Protein AF-A0A8T4NL97-F1 (afdb_monomer_lite)

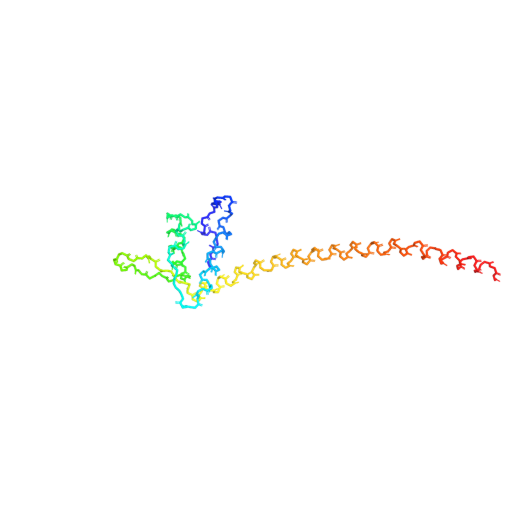Radius of gyration: 28.65 Å; chains: 1; bounding box: 59×30×92 Å

Sequence (137 aa):
MDLKKIPRGEINGVPMITKFKGVMIELFKGYPGFQYFGIFESYFGKELGEEIVRILHQDKLLDIFPKKENEPTRYRLTGEGVNMAISMINLDYSEKMHKFTIWIIMLTIITAIVGIIQIYPFLLKCLEWLMSYGIRT

Structure (mmCIF, N/CA/C/O backbone):
data_AF-A0A8T4NL97-F1
#
_entry.id   AF-A0A8T4NL97-F1
#
loop_
_atom_site.group_PDB
_atom_site.id
_atom_site.type_symbol
_atom_site.label_atom_id
_atom_site.label_alt_id
_atom_site.label_comp_id
_atom_site.label_asym_id
_atom_site.label_entity_id
_atom_site.label_seq_id
_atom_site.pdbx_PDB_ins_code
_atom_site.Cartn_x
_atom_site.Cartn_y
_atom_site.Cartn_z
_atom_site.occupancy
_atom_site.B_iso_or_equiv
_atom_site.auth_seq_id
_atom_site.auth_comp_id
_atom_site.auth_asym_id
_atom_site.auth_atom_id
_atom_site.pdbx_PDB_model_num
ATOM 1 N N . MET A 1 1 ? -15.028 2.098 -1.119 1.00 60.16 1 MET A N 1
ATOM 2 C CA . MET A 1 1 ? -14.795 3.361 -0.387 1.00 60.16 1 MET A CA 1
ATOM 3 C C . MET A 1 1 ? -14.241 4.412 -1.338 1.00 60.16 1 MET A C 1
ATOM 5 O O . MET A 1 1 ? -13.359 4.100 -2.130 1.00 60.16 1 MET A O 1
ATOM 9 N N . ASP A 1 2 ? -14.763 5.637 -1.268 1.00 64.94 2 ASP A N 1
ATOM 10 C CA . ASP A 1 2 ? -14.202 6.782 -1.989 1.00 64.94 2 ASP A CA 1
ATOM 11 C C . ASP A 1 2 ? -13.038 7.367 -1.172 1.00 64.94 2 ASP A C 1
ATOM 13 O O . ASP A 1 2 ? -13.247 7.921 -0.091 1.00 64.94 2 ASP A O 1
ATOM 17 N N . LEU A 1 3 ? -11.806 7.243 -1.680 1.00 65.25 3 LEU A N 1
ATOM 18 C CA . LEU A 1 3 ? -10.598 7.796 -1.048 1.00 65.25 3 LEU A CA 1
ATOM 19 C C . LEU A 1 3 ? -10.670 9.318 -0.853 1.00 65.25 3 LEU A C 1
ATOM 21 O O . LEU A 1 3 ? -9.900 9.866 -0.069 1.00 65.25 3 LEU A O 1
ATOM 25 N N . LYS A 1 4 ? -11.598 10.012 -1.527 1.00 65.69 4 LYS A N 1
ATOM 26 C CA . LYS A 1 4 ? -11.851 11.445 -1.322 1.00 65.69 4 LYS A CA 1
ATOM 27 C C . LYS A 1 4 ? -12.399 11.775 0.068 1.00 65.69 4 LYS A C 1
ATOM 29 O O . LYS A 1 4 ? -12.303 12.932 0.458 1.00 65.69 4 LYS A O 1
ATOM 34 N N . LYS A 1 5 ? -12.953 10.795 0.794 1.00 70.81 5 LYS A N 1
ATOM 35 C CA . LYS A 1 5 ? -13.450 10.977 2.167 1.00 70.81 5 LYS A CA 1
ATOM 36 C C . LYS A 1 5 ? -12.331 11.037 3.210 1.00 70.81 5 LYS A C 1
ATOM 38 O O . LYS A 1 5 ? -12.574 11.515 4.310 1.00 70.81 5 LYS A O 1
ATOM 43 N N . ILE A 1 6 ? -11.132 10.540 2.893 1.00 72.06 6 ILE A N 1
ATOM 44 C CA . ILE A 1 6 ? -9.988 10.642 3.805 1.00 72.06 6 ILE A CA 1
ATOM 45 C C . ILE A 1 6 ? -9.537 12.109 3.824 1.00 72.06 6 ILE A C 1
ATOM 47 O O . ILE A 1 6 ? -9.385 12.689 2.739 1.00 72.06 6 ILE A O 1
ATOM 51 N N . PRO A 1 7 ? -9.303 12.710 5.008 1.00 70.75 7 PRO A N 1
ATOM 52 C CA . PRO A 1 7 ? -8.778 14.065 5.098 1.00 70.75 7 PRO A CA 1
ATOM 53 C C . PRO A 1 7 ? -7.524 14.214 4.225 1.00 70.75 7 PRO A C 1
ATOM 55 O O . PRO A 1 7 ? -6.704 13.301 4.107 1.00 70.75 7 PRO A O 1
ATOM 58 N N . ARG A 1 8 ? -7.389 15.350 3.538 1.00 72.00 8 ARG A N 1
ATOM 59 C CA . ARG A 1 8 ? -6.228 15.629 2.682 1.00 72.00 8 ARG A CA 1
ATOM 60 C C . ARG A 1 8 ? -5.270 16.556 3.411 1.00 72.00 8 ARG A C 1
ATOM 62 O O . ARG A 1 8 ? -5.703 17.486 4.079 1.00 72.00 8 ARG A O 1
ATOM 69 N N . GLY A 1 9 ? -3.975 16.311 3.250 1.00 75.06 9 GLY A N 1
ATOM 70 C CA . GLY A 1 9 ? -2.926 17.131 3.844 1.00 75.06 9 GLY A CA 1
ATOM 71 C C . GLY A 1 9 ? -1.627 16.360 4.038 1.00 75.06 9 GLY A C 1
ATOM 72 O O . GLY A 1 9 ? -1.456 15.243 3.534 1.00 75.06 9 GLY A O 1
ATOM 73 N N . GLU A 1 10 ? -0.730 16.960 4.806 1.00 73.81 10 GLU A N 1
ATOM 74 C CA . GLU A 1 10 ? 0.551 16.382 5.192 1.00 73.81 10 GLU A CA 1
ATOM 75 C C . GLU A 1 10 ? 0.660 16.366 6.711 1.00 73.81 10 GLU A C 1
ATOM 77 O O . GLU A 1 10 ? 0.280 17.321 7.385 1.00 73.81 10 GLU A O 1
ATOM 82 N N . ILE A 1 11 ? 1.186 15.272 7.258 1.00 73.06 11 ILE A N 1
ATOM 83 C CA . ILE A 1 11 ? 1.491 15.171 8.685 1.00 73.06 11 ILE A CA 1
ATOM 84 C C . ILE A 1 11 ? 2.983 14.906 8.800 1.00 73.06 11 ILE A C 1
ATOM 86 O O . ILE A 1 11 ? 3.452 13.843 8.384 1.00 73.06 11 ILE A O 1
ATOM 90 N N . ASN A 1 12 ? 3.717 15.850 9.390 1.00 70.44 12 ASN A N 1
ATOM 91 C CA . ASN A 1 12 ? 5.180 15.819 9.502 1.00 70.44 12 ASN A CA 1
ATOM 92 C C . ASN A 1 12 ? 5.878 15.680 8.132 1.00 70.44 12 ASN A C 1
ATOM 94 O O . ASN A 1 12 ? 6.810 14.893 7.993 1.00 70.44 12 ASN A O 1
ATOM 98 N N . GLY A 1 13 ? 5.381 16.381 7.105 1.00 74.81 13 GLY A N 1
ATOM 99 C CA . GLY A 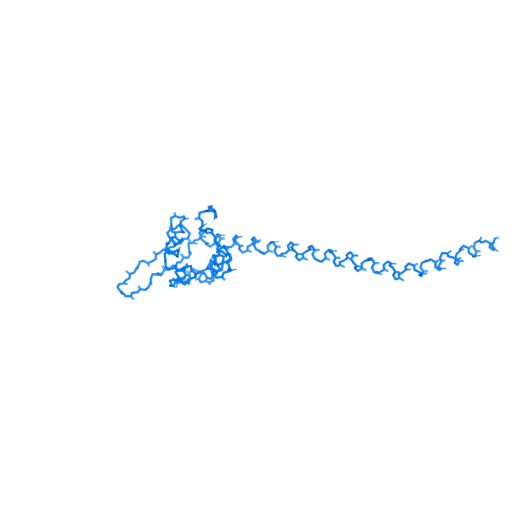1 13 ? 5.937 16.349 5.742 1.00 74.81 13 GLY A CA 1
ATOM 100 C C . GLY A 1 13 ? 5.700 15.043 4.973 1.00 74.81 13 GLY A C 1
ATOM 101 O O . GLY A 1 13 ? 6.221 14.869 3.875 1.00 74.81 13 GLY A O 1
ATOM 102 N N . VAL A 1 14 ? 4.921 14.107 5.530 1.00 72.75 14 VAL A N 1
ATOM 103 C CA . VAL A 1 14 ? 4.514 12.879 4.837 1.00 72.75 14 VAL A CA 1
ATOM 104 C C . VAL A 1 14 ? 3.071 13.033 4.353 1.00 72.75 14 VAL A C 1
ATOM 106 O O . VAL A 1 14 ? 2.198 13.354 5.172 1.00 72.75 14 VAL A O 1
ATOM 109 N N . PRO A 1 15 ? 2.779 12.750 3.067 1.00 82.31 15 PRO A N 1
ATOM 110 C CA . PRO A 1 15 ? 1.416 12.761 2.557 1.00 82.31 15 PRO A CA 1
ATOM 111 C C . PRO A 1 15 ? 0.519 11.832 3.371 1.00 82.31 15 PRO A C 1
ATOM 113 O O . PRO A 1 15 ? 0.860 10.669 3.615 1.00 82.31 15 PRO A O 1
ATOM 116 N N . MET A 1 16 ? -0.654 12.322 3.767 1.00 81.75 16 MET A N 1
ATOM 117 C CA . MET A 1 16 ? -1.561 11.576 4.642 1.00 81.75 16 MET A CA 1
ATOM 118 C C . MET A 1 16 ? -1.970 10.221 4.050 1.00 81.75 16 MET A C 1
ATOM 120 O O . MET A 1 16 ? -2.053 9.227 4.769 1.00 81.75 16 MET A O 1
ATOM 124 N N . ILE A 1 17 ? -2.121 10.149 2.724 1.00 81.44 17 ILE A N 1
ATOM 125 C CA . ILE A 1 17 ? -2.417 8.903 2.011 1.00 81.44 17 ILE A CA 1
ATOM 126 C C . ILE A 1 17 ? -1.312 7.849 2.176 1.00 81.44 17 ILE A C 1
ATOM 128 O O . ILE A 1 17 ? -1.604 6.660 2.259 1.00 81.44 17 ILE A O 1
ATOM 132 N N . THR A 1 18 ? -0.047 8.264 2.273 1.00 82.31 18 THR A N 1
ATOM 133 C CA . THR A 1 18 ? 1.093 7.358 2.467 1.00 82.31 18 THR A CA 1
ATOM 134 C C . THR A 1 18 ? 1.082 6.776 3.874 1.00 82.31 18 THR A C 1
ATOM 136 O O . THR A 1 18 ? 1.235 5.565 4.035 1.00 82.31 18 THR A O 1
ATOM 139 N N . LYS A 1 19 ? 0.822 7.609 4.892 1.00 84.19 19 LYS A N 1
ATOM 140 C CA . LYS A 1 19 ? 0.618 7.128 6.269 1.00 84.19 19 LYS A CA 1
ATOM 141 C C . LYS A 1 19 ? -0.575 6.180 6.355 1.00 84.19 19 LYS A C 1
ATOM 143 O O . LYS A 1 19 ? -0.474 5.127 6.973 1.00 84.19 19 LYS A O 1
ATOM 148 N N . PHE A 1 20 ? -1.672 6.519 5.679 1.00 86.69 20 PHE A N 1
ATOM 149 C CA . PHE A 1 20 ? -2.883 5.702 5.649 1.00 86.69 20 PHE A CA 1
ATOM 150 C C . PHE A 1 20 ? -2.630 4.326 5.037 1.00 86.69 20 PHE A C 1
ATOM 152 O O . PHE A 1 20 ? -2.955 3.314 5.655 1.00 8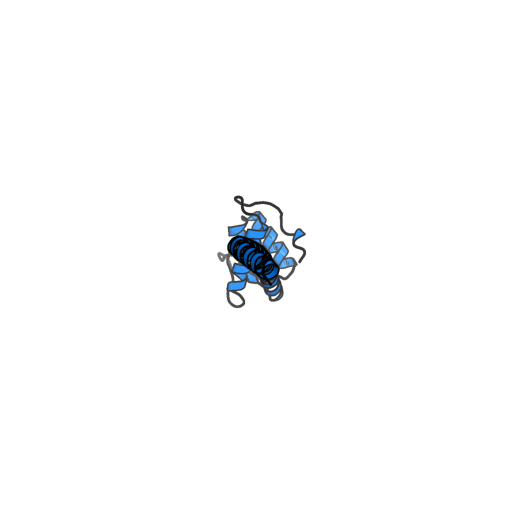6.69 20 PHE A O 1
ATOM 159 N N . LYS A 1 21 ? -1.966 4.271 3.876 1.00 85.31 21 LYS A N 1
ATOM 160 C CA . LYS A 1 21 ? -1.510 3.011 3.272 1.00 85.31 21 LYS A CA 1
ATOM 161 C C . LYS A 1 21 ? -0.668 2.192 4.258 1.00 85.31 21 LYS A C 1
ATOM 163 O O . LYS A 1 21 ? -0.892 0.993 4.389 1.00 85.31 21 LYS A O 1
ATOM 168 N N . GLY A 1 22 ? 0.267 2.835 4.962 1.00 86.06 22 GLY A N 1
ATOM 169 C CA . GLY A 1 22 ? 1.107 2.190 5.975 1.00 86.06 22 GLY A CA 1
ATOM 170 C C . GLY A 1 22 ? 0.291 1.517 7.080 1.00 86.06 22 GLY A C 1
ATOM 171 O O . GLY A 1 22 ? 0.472 0.327 7.328 1.00 86.06 22 GLY A O 1
ATOM 172 N N . VAL A 1 23 ? -0.665 2.243 7.664 1.00 88.88 23 VAL A N 1
ATOM 173 C CA . VAL A 1 23 ? -1.550 1.715 8.717 1.00 88.88 23 VAL A CA 1
ATOM 174 C C . VAL A 1 23 ? -2.405 0.555 8.205 1.00 88.88 23 VAL A C 1
ATOM 176 O O . VAL A 1 23 ? -2.507 -0.471 8.873 1.00 88.88 23 VAL A O 1
ATOM 179 N N . MET A 1 24 ? -2.969 0.655 6.998 1.00 88.62 24 MET A N 1
ATOM 180 C CA . MET A 1 24 ? -3.759 -0.437 6.409 1.00 88.62 24 MET A CA 1
ATOM 181 C C . MET A 1 24 ? -2.929 -1.709 6.192 1.00 88.62 24 MET A C 1
ATOM 183 O O . MET A 1 24 ? -3.422 -2.810 6.427 1.00 88.62 24 MET A O 1
ATOM 187 N N . ILE A 1 25 ? -1.665 -1.573 5.780 1.00 87.88 25 ILE A N 1
ATOM 188 C CA . ILE A 1 25 ? -0.736 -2.704 5.639 1.00 87.88 25 ILE A CA 1
ATOM 189 C C . ILE A 1 25 ? -0.403 -3.306 7.006 1.00 87.88 25 ILE A C 1
ATOM 191 O O . ILE A 1 25 ? -0.332 -4.527 7.139 1.00 87.88 25 ILE A O 1
ATOM 195 N N . GLU A 1 26 ? -0.184 -2.470 8.018 1.00 87.94 26 GLU A N 1
ATOM 196 C CA . GLU A 1 26 ? 0.113 -2.927 9.374 1.00 87.94 26 GLU A CA 1
ATOM 197 C C . GLU A 1 26 ? -1.056 -3.729 9.953 1.00 87.94 26 GLU A C 1
ATOM 199 O O . GLU A 1 26 ? -0.859 -4.854 10.405 1.00 87.94 26 GLU A O 1
ATOM 204 N N . LEU A 1 27 ? -2.281 -3.223 9.808 1.00 87.38 27 LEU A N 1
ATOM 205 C CA . LEU A 1 27 ? -3.493 -3.953 10.172 1.00 87.38 27 LEU A CA 1
ATOM 206 C C . LEU A 1 27 ? -3.653 -5.262 9.384 1.00 87.38 27 LEU A C 1
ATOM 208 O O . LEU A 1 27 ? -4.054 -6.280 9.951 1.00 87.38 27 LEU A O 1
ATOM 212 N N . PHE A 1 28 ? -3.330 -5.252 8.087 1.00 88.81 28 PHE A N 1
ATOM 213 C CA . PHE A 1 28 ? -3.408 -6.434 7.225 1.00 88.81 28 PHE A CA 1
ATOM 214 C C . PHE A 1 28 ? -2.452 -7.545 7.672 1.00 88.81 28 PHE A C 1
ATOM 216 O O . PHE A 1 28 ? -2.854 -8.706 7.692 1.00 88.81 28 PHE A O 1
ATOM 223 N N . LYS A 1 29 ? -1.229 -7.213 8.109 1.00 85.94 29 LYS A N 1
ATOM 224 C CA . LYS A 1 29 ? -0.263 -8.202 8.629 1.00 85.94 29 LYS A CA 1
ATOM 225 C C . LYS A 1 29 ? -0.796 -8.985 9.828 1.00 85.94 29 LYS A C 1
ATOM 227 O O . LYS A 1 29 ? -0.397 -10.128 10.029 1.00 85.94 29 LYS A O 1
ATOM 232 N N . GLY A 1 30 ? -1.664 -8.370 10.625 1.00 81.25 30 GLY A N 1
ATOM 233 C CA . GLY A 1 30 ? -2.276 -9.009 11.780 1.00 81.25 30 GLY A CA 1
ATOM 234 C C . GLY A 1 30 ? -3.579 -9.754 11.484 1.00 81.25 30 GLY A C 1
ATOM 235 O O . GLY A 1 30 ? -4.078 -10.466 12.353 1.00 81.25 30 GLY A O 1
ATOM 236 N N . TYR A 1 31 ? -4.157 -9.625 10.289 1.00 82.25 31 TYR A N 1
ATOM 237 C CA . TYR A 1 31 ? -5.405 -10.309 9.956 1.00 82.25 31 TYR A CA 1
ATOM 238 C C . TYR A 1 31 ? -5.213 -11.839 9.855 1.00 82.25 31 TYR A C 1
ATOM 240 O O . TYR A 1 31 ? -4.192 -12.294 9.341 1.00 82.25 31 TYR A O 1
ATOM 248 N N . PRO A 1 32 ? -6.195 -12.662 10.282 1.00 79.69 32 PRO A N 1
ATOM 249 C CA . PRO A 1 32 ? -7.428 -12.299 10.993 1.00 79.69 32 PRO A CA 1
ATOM 250 C C . PRO A 1 32 ? -7.274 -12.241 12.522 1.00 79.69 32 PRO A C 1
ATOM 252 O O . PRO A 1 32 ? -8.204 -11.841 13.221 1.00 79.69 32 PRO A O 1
ATOM 255 N N . GLY A 1 33 ? -6.142 -12.698 13.061 1.00 77.44 33 GLY A N 1
ATOM 256 C CA . GLY A 1 33 ? -6.006 -13.022 14.483 1.00 77.44 33 GLY A CA 1
ATOM 257 C C . GLY A 1 33 ? -5.770 -11.818 15.393 1.00 77.44 33 GLY A C 1
ATOM 258 O O . GLY A 1 33 ? -6.319 -11.752 16.493 1.00 77.44 33 GLY A O 1
ATOM 259 N N . PHE A 1 34 ? -4.998 -10.840 14.936 1.00 80.12 34 PHE A N 1
ATOM 260 C CA . PHE A 1 34 ? -4.549 -9.722 15.754 1.00 80.12 34 PHE A CA 1
ATOM 261 C C . PHE A 1 34 ? -5.537 -8.558 15.741 1.00 80.12 34 PHE A C 1
ATOM 263 O O . PHE A 1 34 ? -6.330 -8.361 14.816 1.00 80.12 34 PHE A O 1
ATOM 270 N N . GLN A 1 35 ? -5.502 -7.805 16.834 1.00 81.75 35 GLN A N 1
ATOM 271 C CA . GLN A 1 35 ? -6.210 -6.547 17.000 1.00 81.75 35 GLN A CA 1
ATOM 272 C C . GLN A 1 35 ? -5.175 -5.498 17.391 1.00 81.75 35 GLN A C 1
ATOM 274 O O . GLN A 1 35 ? -4.336 -5.759 18.254 1.00 81.75 35 GLN A O 1
ATOM 279 N N . TYR A 1 36 ? -5.228 -4.328 16.767 1.00 81.44 36 TYR A N 1
ATOM 280 C CA . TYR A 1 36 ? -4.263 -3.261 17.011 1.00 81.44 36 TYR A CA 1
ATOM 281 C C . TYR A 1 36 ? -4.863 -2.203 17.917 1.00 81.44 36 TYR A C 1
ATOM 283 O O . TYR A 1 36 ? -6.022 -1.820 17.749 1.00 81.44 36 TYR A O 1
ATOM 291 N N . PHE A 1 37 ? -4.069 -1.736 18.877 1.00 82.44 37 PHE A N 1
ATOM 292 C CA . PHE A 1 37 ? -4.483 -0.679 19.781 1.00 82.44 37 PHE A CA 1
ATOM 293 C C . PHE A 1 37 ? -4.075 0.697 19.247 1.00 82.44 37 PHE A C 1
ATOM 295 O O . PHE A 1 37 ? -2.896 0.913 18.976 1.00 82.44 37 PHE A O 1
ATOM 302 N N . GLY A 1 38 ? -5.031 1.629 19.149 1.00 77.25 38 GLY A N 1
ATOM 303 C CA . GLY A 1 38 ? -4.733 3.063 1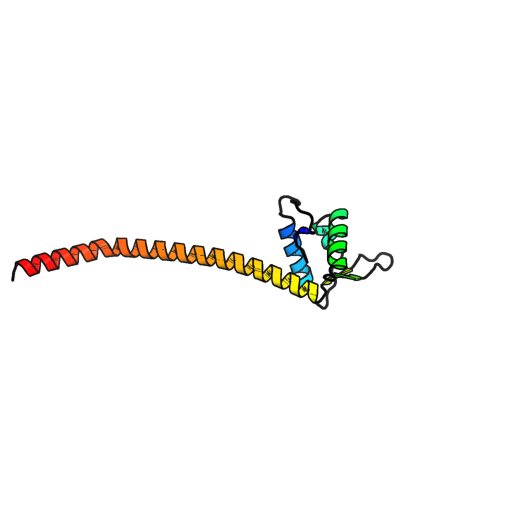9.017 1.00 77.25 38 GLY A CA 1
ATOM 304 C C . GLY A 1 38 ? -3.910 3.446 17.780 1.00 77.25 38 GLY A C 1
ATOM 305 O O . GLY A 1 38 ? -3.224 4.467 17.789 1.00 77.25 38 GLY A O 1
ATOM 306 N N . ILE A 1 39 ? -3.886 2.585 16.755 1.00 85.75 39 ILE A N 1
ATOM 307 C CA . ILE A 1 39 ? -2.958 2.706 15.624 1.00 85.75 39 ILE A CA 1
ATOM 308 C C . ILE A 1 39 ? -3.281 3.916 14.745 1.00 85.75 39 ILE A C 1
ATOM 310 O O . ILE A 1 39 ? -2.387 4.542 14.193 1.00 85.75 39 ILE A O 1
ATOM 314 N N . PHE A 1 40 ? -4.549 4.300 14.624 1.00 85.62 40 PHE A N 1
ATOM 315 C CA . PHE A 1 40 ? -4.898 5.487 13.849 1.00 85.62 40 PHE A CA 1
ATOM 316 C C . PHE A 1 40 ? -4.561 6.756 14.635 1.00 85.62 40 PHE A C 1
ATOM 318 O O . PHE A 1 40 ? -3.957 7.686 14.109 1.00 85.62 40 PHE A O 1
ATOM 325 N N . GLU A 1 41 ? -4.863 6.769 15.923 1.00 86.00 41 GLU A N 1
ATOM 326 C CA . GLU A 1 41 ? -4.597 7.883 16.823 1.00 86.00 41 GLU A CA 1
ATOM 327 C C . GLU A 1 41 ? -3.096 8.149 16.969 1.00 86.00 41 GLU A C 1
ATOM 329 O O . GLU A 1 41 ? -2.685 9.307 17.051 1.00 86.00 41 GLU A O 1
ATOM 334 N N . SER A 1 42 ? -2.260 7.106 16.944 1.00 84.00 42 SER A N 1
ATOM 335 C CA . SER A 1 42 ? -0.804 7.258 17.007 1.00 84.00 42 SER A CA 1
ATOM 336 C C . SER A 1 42 ? -0.204 7.827 15.716 1.00 84.00 42 SER A C 1
ATOM 338 O O . SER A 1 42 ? 0.710 8.649 15.778 1.00 84.00 42 SER A O 1
ATOM 340 N N . TYR A 1 43 ? -0.723 7.450 14.542 1.00 83.44 43 TYR A N 1
ATOM 341 C CA . TYR A 1 43 ? -0.185 7.898 13.249 1.00 83.44 43 TYR A CA 1
ATOM 342 C C . TYR A 1 43 ? -0.707 9.271 12.801 1.00 83.44 43 TYR A C 1
ATOM 344 O O . TYR A 1 43 ? 0.018 10.014 12.116 1.00 83.44 43 TYR A O 1
ATOM 352 N N . PHE A 1 44 ? -1.953 9.591 13.161 1.00 85.19 44 PHE A N 1
ATOM 353 C CA . PHE A 1 44 ? -2.693 10.762 12.680 1.00 85.19 44 PHE A CA 1
ATOM 354 C C . PHE A 1 44 ? -2.972 11.813 13.760 1.00 85.19 44 PHE A C 1
ATOM 356 O O . PHE A 1 44 ? -3.411 12.913 13.432 1.00 85.19 44 PHE A O 1
ATOM 363 N N . GLY A 1 45 ? -2.687 11.512 15.028 1.00 83.25 45 GLY A N 1
ATOM 364 C CA . GLY A 1 45 ? -3.148 12.310 16.161 1.00 83.25 45 GLY A CA 1
ATOM 365 C C . GLY A 1 45 ? -4.569 11.923 16.574 1.00 83.25 45 GLY A C 1
ATOM 366 O O . GLY A 1 45 ? -5.298 11.273 15.827 1.00 83.25 45 GLY A O 1
ATOM 367 N N . LYS A 1 46 ? -4.962 12.315 17.790 1.00 82.25 46 LYS A N 1
ATOM 368 C CA . LYS A 1 46 ? -6.198 11.837 18.424 1.00 82.25 46 LYS A CA 1
ATOM 369 C C . LYS A 1 46 ? -7.463 12.198 17.633 1.00 82.25 46 LYS A C 1
ATOM 371 O O . LYS A 1 46 ? -8.207 11.305 17.257 1.00 82.25 46 LYS A O 1
ATOM 376 N N . GLU A 1 47 ? -7.667 13.479 17.326 1.00 84.19 47 GLU A N 1
ATOM 377 C CA . GLU A 1 47 ? -8.884 13.956 16.644 1.00 84.19 47 GLU A CA 1
ATOM 378 C C . GLU A 1 47 ? -9.020 13.388 15.224 1.00 84.19 47 GLU A C 1
ATOM 380 O O . GLU A 1 47 ? -10.058 12.841 14.855 1.00 84.19 47 GLU A O 1
ATOM 385 N N . LEU A 1 48 ? -7.944 13.463 14.436 1.00 85.62 48 LEU A N 1
ATOM 386 C CA . LEU A 1 48 ? -7.954 12.994 13.052 1.00 85.62 48 LEU A CA 1
ATOM 387 C C . LEU A 1 48 ? -8.022 11.462 12.967 1.00 85.62 48 LEU A C 1
ATOM 389 O O . LEU A 1 48 ? -8.682 10.910 12.089 1.00 85.62 48 LEU A O 1
ATOM 393 N N . GLY A 1 49 ? -7.341 10.767 13.881 1.00 85.56 49 GLY A N 1
ATOM 394 C CA . GLY A 1 49 ? -7.394 9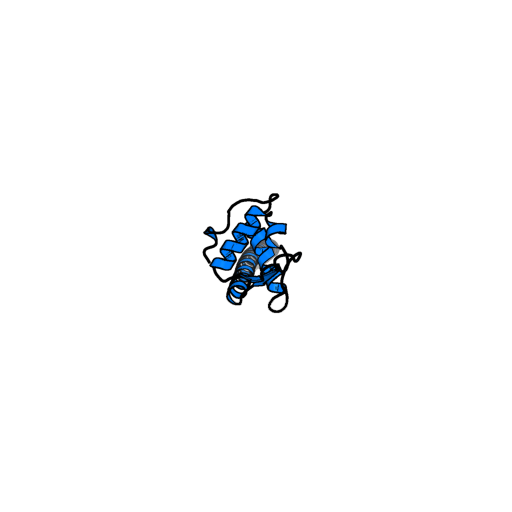.314 13.996 1.00 85.56 49 GLY A CA 1
ATOM 395 C C . GLY A 1 49 ? -8.807 8.826 14.303 1.00 85.56 49 GLY A C 1
ATOM 396 O O . GLY A 1 49 ? -9.298 7.938 13.610 1.00 85.56 49 GLY A O 1
ATOM 397 N N . GLU A 1 50 ? -9.488 9.450 15.269 1.00 86.75 50 GLU A N 1
ATOM 398 C CA . GLU A 1 50 ? -10.886 9.148 15.603 1.00 86.75 50 GLU A CA 1
ATOM 399 C C . GLU A 1 50 ? -11.824 9.375 14.404 1.00 86.75 50 GLU A C 1
ATOM 401 O O . GLU A 1 50 ? -12.699 8.547 14.131 1.00 86.75 50 GLU A O 1
ATOM 406 N N . GLU A 1 51 ? -11.621 10.447 13.631 1.00 88.00 51 GLU A N 1
ATOM 407 C CA . GLU A 1 51 ? -12.397 10.699 12.412 1.00 88.00 51 GLU A CA 1
ATOM 408 C C . GLU A 1 51 ? -12.173 9.620 11.342 1.00 88.00 51 GLU A C 1
ATOM 410 O O . GLU A 1 51 ? -13.140 9.101 10.776 1.00 88.00 51 GLU A O 1
ATOM 415 N N . ILE A 1 52 ? -10.917 9.240 11.090 1.00 87.12 52 ILE A N 1
ATOM 416 C CA . ILE A 1 52 ? -10.573 8.181 10.132 1.00 87.12 52 ILE A CA 1
ATOM 417 C C . ILE A 1 52 ? -11.193 6.852 10.568 1.00 87.12 52 ILE A C 1
ATOM 419 O O . ILE A 1 52 ? -11.837 6.185 9.757 1.00 87.12 52 ILE A O 1
ATOM 423 N N . VAL A 1 53 ? -11.060 6.481 11.843 1.00 89.00 53 VAL A N 1
ATOM 424 C CA . VAL A 1 53 ? -11.664 5.262 12.404 1.00 89.00 53 VAL A CA 1
ATOM 425 C C . VAL A 1 53 ? -13.174 5.266 12.198 1.00 89.00 53 VAL A C 1
ATOM 427 O O . VAL A 1 53 ? -13.734 4.268 11.742 1.00 89.00 53 VAL A O 1
ATOM 430 N N . ARG A 1 54 ? -13.838 6.397 12.462 1.00 88.31 54 ARG A N 1
ATOM 431 C CA . ARG A 1 54 ? -15.282 6.548 12.251 1.00 88.31 54 ARG A CA 1
ATOM 432 C C . ARG A 1 54 ? -15.671 6.306 10.792 1.00 88.31 54 ARG A C 1
ATOM 434 O O . ARG A 1 54 ? -16.631 5.580 10.547 1.00 88.31 54 ARG A O 1
ATOM 441 N N . ILE A 1 55 ? -14.928 6.865 9.836 1.00 89.19 55 ILE A N 1
ATOM 442 C CA . ILE A 1 55 ? -15.177 6.668 8.397 1.00 89.19 55 ILE A CA 1
ATOM 443 C C . ILE A 1 55 ? -14.995 5.195 8.012 1.00 89.19 55 ILE A C 1
ATOM 445 O O . ILE A 1 55 ? -15.856 4.621 7.348 1.00 89.19 55 ILE A O 1
ATOM 449 N N . LEU A 1 56 ? -13.902 4.564 8.449 1.00 89.06 56 LEU A N 1
ATOM 450 C CA . LEU A 1 56 ? -13.611 3.164 8.122 1.00 89.06 56 LEU A CA 1
ATOM 451 C C . LEU A 1 56 ? -14.631 2.198 8.719 1.00 89.06 56 LEU A C 1
ATOM 453 O O . LEU A 1 56 ? -14.978 1.200 8.088 1.00 89.06 56 LEU A O 1
ATOM 457 N N . HIS A 1 57 ? -15.122 2.496 9.917 1.00 89.81 57 HIS A N 1
ATOM 458 C CA . HIS A 1 57 ? -16.166 1.709 10.550 1.00 89.81 57 HIS A CA 1
ATOM 459 C C . HIS A 1 57 ? -17.515 1.866 9.837 1.00 89.81 57 HIS A C 1
ATOM 461 O O . HIS A 1 57 ? -18.180 0.869 9.562 1.00 89.81 57 HIS A O 1
ATOM 467 N N . GLN A 1 58 ? -17.893 3.095 9.466 1.00 90.25 58 GLN A N 1
ATOM 468 C CA . GLN A 1 58 ? -19.107 3.360 8.681 1.00 90.25 58 GLN A CA 1
ATOM 469 C C . GLN A 1 58 ? -19.093 2.644 7.327 1.00 90.25 58 GLN A C 1
ATOM 471 O O . GLN A 1 58 ? -20.106 2.075 6.921 1.00 90.25 58 GLN A O 1
ATOM 476 N N . ASP A 1 59 ? -17.940 2.622 6.660 1.00 89.75 59 ASP A N 1
ATOM 477 C CA . ASP A 1 59 ? -17.749 1.930 5.384 1.00 89.75 59 ASP A CA 1
ATOM 478 C C . ASP A 1 59 ? -17.522 0.404 5.562 1.00 89.75 59 ASP A C 1
ATOM 480 O O . ASP A 1 59 ? -17.202 -0.273 4.590 1.00 89.75 59 ASP A O 1
ATOM 484 N N . LYS A 1 60 ? -17.708 -0.153 6.774 1.00 90.56 60 LYS A N 1
ATOM 485 C CA . LYS A 1 60 ? -17.568 -1.589 7.118 1.00 90.56 60 LYS A CA 1
ATOM 486 C C . LYS A 1 60 ? -16.194 -2.196 6.828 1.00 90.56 60 LYS A C 1
ATOM 488 O O . LYS A 1 60 ? -16.060 -3.405 6.648 1.00 90.56 60 LYS A O 1
ATOM 493 N N . LEU A 1 61 ? -15.149 -1.379 6.822 1.00 90.06 61 LEU A N 1
ATOM 494 C CA . LEU A 1 61 ? -13.768 -1.812 6.586 1.00 90.06 61 LEU A CA 1
ATOM 495 C C . LEU A 1 61 ? -13.050 -2.201 7.880 1.00 90.06 61 LEU A C 1
ATOM 497 O O . LEU A 1 61 ? -12.035 -2.899 7.846 1.00 90.06 61 LEU A O 1
ATOM 501 N N . LEU A 1 62 ? -13.571 -1.739 9.015 1.00 90.69 62 LEU A N 1
ATOM 502 C CA . LEU A 1 62 ? -12.962 -1.908 10.322 1.00 90.69 62 LEU A CA 1
ATOM 503 C C . LEU A 1 62 ? -13.998 -2.349 11.360 1.00 90.69 62 LEU A C 1
ATOM 505 O O . LEU A 1 62 ? -15.016 -1.679 11.561 1.00 90.69 62 LEU A O 1
ATOM 509 N N . ASP A 1 63 ? -13.688 -3.429 12.068 1.00 88.12 63 ASP A N 1
ATOM 510 C CA . ASP A 1 63 ? -14.380 -3.814 13.291 1.00 88.12 63 ASP A CA 1
ATOM 511 C C . ASP A 1 63 ? -13.748 -3.088 14.480 1.00 88.12 63 ASP A C 1
ATOM 513 O O . ASP A 1 63 ? -12.531 -3.142 14.701 1.00 88.12 63 ASP A O 1
ATOM 517 N N . ILE A 1 64 ? -14.599 -2.412 15.252 1.00 86.75 64 ILE A N 1
ATOM 518 C CA . ILE A 1 64 ? -14.223 -1.741 16.494 1.00 86.75 64 ILE A CA 1
ATOM 519 C C . ILE A 1 64 ? -14.676 -2.619 17.655 1.00 86.75 64 ILE A C 1
ATOM 521 O O . ILE A 1 64 ? -15.865 -2.902 17.803 1.00 86.75 64 ILE A O 1
ATOM 525 N N . PHE A 1 65 ? -13.733 -3.012 18.507 1.00 82.44 65 PHE A N 1
ATOM 526 C CA . PHE A 1 65 ? -14.037 -3.725 19.742 1.00 82.44 65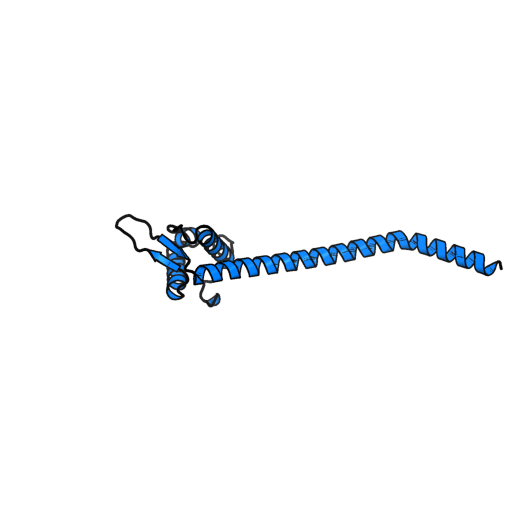 PHE A CA 1
ATOM 527 C C . PHE A 1 65 ? -14.026 -2.719 20.899 1.00 82.44 65 PHE A C 1
ATOM 529 O O . PHE A 1 65 ? -12.970 -2.147 21.200 1.00 82.44 65 PHE A O 1
ATOM 536 N N . PRO A 1 66 ? -15.191 -2.450 21.518 1.00 68.50 66 PRO A N 1
ATOM 537 C CA . PRO A 1 66 ? -15.317 -1.398 22.508 1.00 68.50 66 PRO A CA 1
ATOM 538 C C . PRO A 1 66 ? -14.542 -1.707 23.792 1.00 68.50 66 PRO A C 1
ATOM 540 O O . PRO A 1 66 ? -14.322 -2.854 24.183 1.00 68.50 66 PRO A O 1
ATOM 543 N N . LYS A 1 67 ? -14.159 -0.612 24.441 1.00 68.69 67 LYS A N 1
ATOM 544 C CA . LYS A 1 67 ? -13.424 -0.510 25.700 1.00 68.69 67 LYS A CA 1
ATOM 545 C C . LYS A 1 67 ? -14.099 -1.312 26.827 1.00 68.69 67 LYS A C 1
ATOM 547 O O . LYS A 1 67 ? -15.235 -1.012 27.185 1.00 68.69 67 LYS A O 1
ATOM 552 N N . LYS A 1 68 ? -13.391 -2.259 27.454 1.00 64.00 68 LYS A N 1
ATOM 553 C CA . LYS A 1 68 ? -13.602 -2.529 28.891 1.00 64.00 68 LYS A CA 1
ATOM 554 C C . LYS A 1 68 ? -12.903 -1.415 29.683 1.00 64.00 68 LYS A C 1
ATOM 556 O O . LYS A 1 68 ? -11.968 -0.809 29.160 1.00 64.00 68 LYS A O 1
ATOM 561 N N . GLU A 1 69 ? -13.366 -1.092 30.892 1.00 53.00 69 GLU A N 1
ATOM 562 C CA . GLU A 1 69 ? -12.733 -0.066 31.742 1.00 53.00 69 GLU A CA 1
ATOM 563 C C . GLU A 1 69 ? -11.201 -0.238 31.776 1.00 53.00 69 GLU A C 1
ATOM 565 O O . GLU A 1 69 ? -10.703 -1.345 31.958 1.00 53.00 69 GLU A O 1
ATOM 570 N N . ASN A 1 70 ? -10.467 0.859 31.548 1.00 64.38 70 ASN A N 1
ATOM 571 C CA . ASN A 1 70 ? -9.000 0.939 31.428 1.00 64.38 70 ASN A CA 1
ATOM 572 C C . ASN A 1 70 ? -8.323 0.238 30.243 1.00 64.38 70 ASN A C 1
ATOM 574 O O . ASN A 1 70 ? -7.106 0.370 30.101 1.00 64.38 70 ASN A O 1
ATOM 578 N N . GLU A 1 71 ? -9.058 -0.423 29.351 1.00 66.56 71 GLU A N 1
ATOM 579 C CA . GLU A 1 71 ? -8.446 -1.000 28.160 1.00 66.56 71 GLU A CA 1
ATOM 580 C C . GLU A 1 71 ? -8.433 -0.042 26.971 1.00 66.56 71 GLU A C 1
ATOM 582 O O . GLU A 1 71 ? -9.219 0.902 26.889 1.00 66.56 71 GLU A O 1
ATOM 587 N N . PRO A 1 72 ? -7.514 -0.248 26.033 1.00 67.38 72 PRO A N 1
ATOM 588 C CA . PRO A 1 72 ? -7.311 0.698 24.962 1.00 67.38 72 PRO A CA 1
ATOM 589 C C . PRO A 1 72 ? -8.101 0.157 23.715 1.00 67.38 72 PRO A C 1
ATOM 591 O O . PRO A 1 72 ? -8.080 -1.044 23.446 1.00 67.38 72 PRO A O 1
ATOM 594 N N . THR A 1 73 ? -8.879 0.995 22.990 1.00 76.12 73 THR A N 1
ATOM 595 C CA . THR A 1 73 ? -9.753 0.607 21.842 1.00 76.12 73 THR A CA 1
ATOM 596 C C . THR A 1 73 ? -9.046 -0.239 20.785 1.00 76.12 73 THR A C 1
ATOM 598 O O . THR A 1 73 ? -8.036 0.170 20.209 1.00 76.12 73 THR A O 1
ATOM 601 N N . ARG A 1 74 ? -9.608 -1.413 20.493 1.00 83.62 74 ARG A N 1
ATOM 602 C CA . ARG A 1 74 ? -8.985 -2.393 19.605 1.00 83.62 74 ARG A CA 1
ATOM 603 C C . ARG A 1 74 ? -9.634 -2.389 18.227 1.00 83.62 74 ARG A C 1
ATOM 605 O O . ARG A 1 74 ? -10.860 -2.407 18.107 1.00 83.62 74 ARG A O 1
ATOM 612 N N . TYR A 1 75 ? -8.791 -2.436 17.204 1.00 86.00 75 TYR A N 1
ATOM 613 C CA . TYR A 1 75 ? -9.181 -2.363 15.801 1.00 86.00 75 TYR A CA 1
ATOM 614 C C . TYR A 1 75 ? -8.792 -3.628 15.048 1.00 86.00 75 TYR A C 1
ATOM 616 O O . TYR A 1 75 ? -7.697 -4.165 15.243 1.00 86.00 75 TYR A O 1
ATOM 624 N N . ARG A 1 76 ? -9.662 -4.081 14.145 1.00 88.19 76 ARG A N 1
ATOM 625 C CA . ARG A 1 76 ? -9.368 -5.171 13.207 1.00 88.19 76 ARG A CA 1
ATOM 626 C C . ARG A 1 76 ? -9.945 -4.851 11.835 1.00 88.19 76 ARG A C 1
ATOM 628 O O . ARG A 1 76 ? -11.019 -4.269 11.744 1.00 88.19 76 ARG A O 1
ATOM 635 N N . LEU A 1 77 ? -9.259 -5.262 10.770 1.00 90.88 77 LEU A N 1
ATOM 636 C CA . LEU A 1 77 ? -9.843 -5.217 9.430 1.00 90.88 77 LEU A CA 1
ATOM 637 C C . LEU A 1 77 ? -10.944 -6.264 9.279 1.00 90.88 77 LEU A C 1
ATOM 639 O O . LEU A 1 77 ? -10.777 -7.419 9.672 1.00 90.88 77 LEU A O 1
ATOM 643 N N . THR A 1 78 ? -12.030 -5.865 8.632 1.00 90.31 78 THR A N 1
ATOM 644 C CA . THR A 1 78 ? -13.019 -6.803 8.096 1.00 90.31 78 THR A CA 1
ATOM 645 C C . THR A 1 78 ? -12.476 -7.465 6.825 1.00 90.31 78 THR A C 1
ATOM 647 O O . THR A 1 78 ? -11.460 -7.038 6.272 1.00 90.31 78 THR A O 1
ATOM 650 N N . GLY A 1 79 ? -13.172 -8.477 6.296 1.00 88.88 79 GLY A N 1
ATOM 651 C CA . GLY A 1 79 ? -12.827 -9.048 4.985 1.00 88.88 79 GLY A CA 1
ATOM 652 C C . GLY A 1 79 ? -12.825 -8.004 3.854 1.00 88.88 79 GLY A C 1
ATOM 653 O O . GLY A 1 79 ? -11.962 -8.038 2.977 1.00 88.88 79 GLY A O 1
ATOM 654 N N . GLU A 1 80 ? -13.730 -7.020 3.903 1.00 89.00 80 GLU A N 1
ATOM 655 C CA . GLU A 1 80 ? -13.750 -5.899 2.952 1.00 89.00 80 GLU A CA 1
ATOM 656 C C . GLU A 1 80 ? -12.560 -4.951 3.157 1.00 89.00 80 GLU A C 1
ATOM 658 O O . GLU A 1 80 ? -11.921 -4.538 2.185 1.00 89.00 80 GLU A O 1
ATOM 663 N N . GLY A 1 81 ? -12.201 -4.667 4.413 1.00 88.12 81 GLY A N 1
ATOM 664 C CA . GLY A 1 81 ? -11.003 -3.900 4.761 1.00 88.12 81 GLY A CA 1
ATOM 665 C C . GLY A 1 81 ? -9.713 -4.556 4.269 1.00 88.12 81 GLY A C 1
ATOM 666 O O . GLY A 1 81 ? -8.819 -3.869 3.771 1.00 88.12 81 GLY A O 1
ATOM 667 N N . VAL A 1 82 ? -9.636 -5.887 4.333 1.00 88.75 82 VAL A N 1
ATOM 668 C CA . VAL A 1 82 ? -8.526 -6.674 3.779 1.00 88.75 82 VAL A CA 1
ATOM 669 C C . VAL A 1 82 ? -8.449 -6.534 2.263 1.00 88.75 82 VAL A C 1
ATOM 671 O O . VAL A 1 82 ? -7.384 -6.213 1.737 1.00 88.75 82 VAL A O 1
ATOM 674 N N . ASN A 1 83 ? -9.566 -6.709 1.553 1.00 89.00 83 ASN A N 1
ATOM 675 C CA . ASN A 1 83 ? -9.601 -6.539 0.097 1.00 89.00 83 ASN A CA 1
ATOM 676 C C . ASN A 1 83 ? -9.157 -5.131 -0.314 1.00 89.00 83 ASN A C 1
ATOM 678 O O . ASN A 1 83 ? -8.405 -4.964 -1.277 1.00 89.00 83 ASN A O 1
ATOM 682 N N . MET A 1 84 ? -9.559 -4.116 0.453 1.00 86.81 84 MET A N 1
ATOM 683 C CA . MET A 1 84 ? -9.104 -2.748 0.243 1.00 86.81 84 MET A CA 1
ATOM 684 C C . MET A 1 84 ? -7.595 -2.606 0.474 1.00 86.81 84 MET A C 1
ATOM 686 O O . MET A 1 84 ? -6.911 -2.058 -0.390 1.00 86.81 84 MET A O 1
ATOM 690 N N . ALA A 1 85 ? -7.056 -3.128 1.577 1.00 87.62 85 ALA A N 1
ATOM 691 C CA . ALA A 1 85 ? -5.618 -3.098 1.850 1.00 87.62 85 ALA A CA 1
ATOM 692 C C . ALA A 1 85 ? -4.810 -3.783 0.731 1.00 87.62 85 ALA A C 1
ATOM 694 O O . ALA A 1 85 ? -3.848 -3.205 0.225 1.00 87.62 85 ALA A O 1
ATOM 695 N N . ILE A 1 86 ? -5.254 -4.955 0.264 1.00 86.19 86 ILE A N 1
ATOM 696 C CA . ILE A 1 86 ? -4.644 -5.673 -0.866 1.00 86.19 86 ILE A CA 1
ATOM 697 C C . ILE A 1 86 ? -4.697 -4.827 -2.141 1.00 86.19 86 ILE A C 1
ATOM 699 O O . ILE A 1 86 ? -3.689 -4.697 -2.834 1.00 86.19 86 ILE A O 1
ATOM 703 N N . SER A 1 87 ? -5.839 -4.200 -2.443 1.00 85.62 87 SER A N 1
ATOM 704 C CA . SER A 1 87 ? -5.965 -3.342 -3.627 1.00 85.62 87 SER A CA 1
ATOM 705 C C . SER A 1 87 ? -4.979 -2.168 -3.600 1.00 85.62 87 SER A C 1
ATOM 707 O O . SER A 1 87 ? -4.378 -1.846 -4.623 1.00 85.62 87 SER A O 1
ATOM 709 N N . MET A 1 88 ? -4.735 -1.576 -2.424 1.00 83.00 88 MET A N 1
ATOM 710 C CA . MET A 1 88 ? -3.762 -0.493 -2.269 1.00 83.00 88 MET A CA 1
ATOM 711 C C . MET A 1 88 ? -2.331 -0.967 -2.490 1.00 83.00 88 MET A C 1
ATOM 713 O O . MET A 1 88 ? -1.562 -0.266 -3.145 1.00 83.00 88 MET A O 1
ATOM 717 N N . ILE A 1 89 ? -1.984 -2.146 -1.967 1.00 81.19 89 ILE A N 1
ATOM 718 C CA . ILE A 1 89 ? -0.667 -2.761 -2.174 1.00 81.19 89 ILE A CA 1
ATOM 719 C C . ILE A 1 89 ? -0.457 -3.048 -3.662 1.00 81.19 89 ILE A C 1
ATOM 721 O O . ILE A 1 89 ? 0.585 -2.697 -4.210 1.00 81.19 89 ILE A O 1
ATOM 725 N N . ASN A 1 90 ? -1.454 -3.631 -4.328 1.00 82.38 90 ASN A N 1
ATOM 726 C CA . ASN A 1 90 ? -1.370 -3.972 -5.747 1.00 82.38 90 ASN A CA 1
ATOM 727 C C . ASN A 1 90 ? -1.227 -2.731 -6.633 1.00 82.38 90 ASN A C 1
ATOM 729 O O . ASN A 1 90 ? -0.427 -2.744 -7.567 1.00 82.38 90 ASN A O 1
ATOM 733 N N . LEU A 1 91 ? -1.948 -1.647 -6.330 1.00 76.75 91 LEU A N 1
ATOM 734 C CA . LEU A 1 91 ? -1.797 -0.375 -7.044 1.00 76.75 91 LEU A CA 1
ATOM 735 C C . LEU A 1 91 ? -0.389 0.210 -6.865 1.00 76.75 91 LEU A C 1
ATOM 737 O O . LEU A 1 91 ? 0.228 0.628 -7.842 1.00 76.75 91 LEU A O 1
ATOM 741 N N . ASP A 1 92 ? 0.146 0.191 -5.641 1.00 76.69 92 ASP A N 1
ATOM 742 C CA . ASP A 1 92 ? 1.493 0.698 -5.340 1.00 76.69 92 ASP A CA 1
ATOM 743 C C . ASP A 1 92 ? 2.584 -0.140 -6.025 1.00 76.69 92 ASP A C 1
ATOM 745 O O . ASP A 1 92 ? 3.546 0.391 -6.586 1.00 76.69 92 ASP A O 1
ATOM 749 N N . TYR A 1 93 ? 2.410 -1.463 -6.026 1.00 75.44 93 TYR A N 1
ATOM 750 C CA . TYR A 1 93 ? 3.285 -2.397 -6.723 1.00 75.44 93 TYR A CA 1
ATOM 751 C C . TYR A 1 93 ? 3.244 -2.185 -8.237 1.00 75.44 93 TYR A C 1
ATOM 753 O O . TYR A 1 93 ? 4.294 -2.105 -8.870 1.00 75.44 93 TYR A O 1
ATOM 761 N N . SER A 1 94 ? 2.049 -2.032 -8.813 1.00 74.31 94 SER A N 1
ATOM 762 C CA . SER A 1 94 ? 1.870 -1.760 -10.241 1.00 74.31 94 SER A CA 1
ATOM 763 C C . SER A 1 94 ? 2.551 -0.456 -10.654 1.00 74.31 94 SER A C 1
ATOM 765 O O . SER A 1 94 ? 3.228 -0.417 -11.680 1.00 74.31 94 SER A O 1
ATOM 767 N N . GLU A 1 95 ? 2.421 0.609 -9.859 1.00 79.38 95 GLU A N 1
ATOM 768 C CA . GLU A 1 95 ? 3.067 1.892 -10.149 1.00 79.38 95 GLU A CA 1
ATOM 769 C C . GLU A 1 95 ? 4.599 1.783 -10.088 1.00 79.38 95 GLU A C 1
ATOM 771 O O . GLU A 1 95 ? 5.303 2.278 -10.974 1.00 79.38 95 GLU A O 1
ATOM 776 N N . LYS A 1 96 ? 5.134 1.088 -9.075 1.00 79.56 96 LYS A N 1
ATOM 777 C CA . LYS A 1 96 ? 6.579 0.840 -8.947 1.00 79.56 96 LYS A CA 1
ATOM 778 C C . LYS A 1 96 ? 7.114 -0.008 -10.095 1.00 79.56 96 LYS A C 1
ATOM 780 O O . LYS A 1 96 ? 8.142 0.343 -10.672 1.00 79.56 96 LYS A O 1
ATOM 785 N N . MET A 1 97 ? 6.405 -1.072 -10.462 1.00 78.56 97 MET A N 1
ATOM 786 C CA . MET A 1 97 ? 6.782 -1.930 -11.583 1.00 78.56 97 MET A CA 1
ATOM 787 C C . MET A 1 97 ? 6.743 -1.188 -12.912 1.00 78.56 97 MET A C 1
ATOM 789 O O . MET A 1 97 ? 7.636 -1.369 -13.736 1.00 78.56 97 MET A O 1
ATOM 793 N N . HIS A 1 98 ? 5.772 -0.297 -13.108 1.00 84.56 98 HIS A N 1
ATOM 794 C CA . HIS A 1 98 ? 5.714 0.530 -14.307 1.00 84.56 98 HIS A CA 1
ATOM 795 C C . HIS A 1 98 ? 6.928 1.465 -14.413 1.00 84.56 98 HIS A C 1
ATOM 797 O O . HIS A 1 98 ? 7.601 1.481 -15.443 1.00 84.56 98 HIS A O 1
ATOM 803 N N . LYS A 1 99 ? 7.280 2.173 -13.329 1.00 86.88 99 LYS A N 1
ATOM 804 C CA . LYS A 1 99 ? 8.477 3.037 -13.287 1.00 86.88 99 LYS A CA 1
ATOM 805 C C . LYS A 1 99 ? 9.763 2.249 -13.527 1.00 86.88 99 LYS A C 1
ATOM 807 O O . LYS A 1 99 ? 10.613 2.683 -14.301 1.00 86.88 99 LYS A O 1
ATOM 812 N N . PHE A 1 100 ? 9.889 1.080 -12.903 1.00 89.44 100 PHE A N 1
ATOM 813 C CA . PHE A 1 100 ? 11.035 0.196 -13.100 1.00 89.44 100 PHE A CA 1
ATOM 814 C C . PHE A 1 100 ? 11.143 -0.295 -14.550 1.00 89.44 100 PHE A C 1
ATOM 816 O O . PHE A 1 100 ? 12.222 -0.265 -15.135 1.00 89.44 100 PHE A O 1
ATOM 823 N N . THR A 1 101 ? 10.016 -0.663 -15.163 1.00 90.94 101 THR A N 1
ATOM 824 C CA . THR A 1 101 ? 9.958 -1.090 -16.569 1.00 90.94 101 THR A CA 1
ATOM 825 C C . THR A 1 101 ? 10.399 0.030 -17.509 1.00 90.94 101 THR A C 1
ATOM 827 O O . THR A 1 101 ? 11.222 -0.205 -18.390 1.00 90.94 101 THR A O 1
ATOM 830 N N . ILE A 1 102 ? 9.919 1.261 -17.296 1.00 93.06 102 ILE A N 1
ATOM 831 C CA . ILE A 1 102 ? 10.356 2.433 -18.073 1.00 93.06 102 ILE A CA 1
ATOM 832 C C . ILE A 1 102 ? 11.871 2.623 -17.950 1.00 93.06 102 ILE A C 1
ATOM 834 O O . ILE A 1 102 ? 12.550 2.853 -18.949 1.00 93.06 102 ILE A O 1
ATOM 838 N N . TRP A 1 103 ? 12.413 2.495 -16.739 1.00 94.94 103 TRP A N 1
ATOM 839 C CA . TRP A 1 103 ? 13.845 2.647 -16.501 1.00 94.94 103 TRP A CA 1
ATOM 840 C C . TRP A 1 103 ? 14.677 1.584 -17.231 1.00 94.94 103 TRP A C 1
ATOM 842 O O . TRP A 1 103 ? 15.676 1.924 -17.864 1.00 94.94 103 TRP A O 1
ATOM 852 N N . ILE A 1 104 ? 14.233 0.321 -17.222 1.00 94.56 104 ILE A N 1
ATOM 853 C CA . ILE A 1 104 ? 14.872 -0.756 -17.994 1.00 94.56 104 ILE A CA 1
ATOM 854 C C . ILE A 1 104 ? 14.846 -0.441 -19.487 1.00 94.56 104 ILE A C 1
ATOM 856 O O . ILE A 1 104 ? 15.885 -0.539 -20.131 1.00 94.56 104 ILE A O 1
ATOM 860 N N . ILE A 1 105 ? 13.699 -0.029 -20.036 1.00 95.06 105 ILE A N 1
ATOM 861 C CA . ILE A 1 105 ? 13.576 0.301 -21.465 1.00 95.06 105 ILE A CA 1
ATOM 862 C C . ILE A 1 105 ? 14.571 1.402 -21.845 1.00 95.06 105 ILE A C 1
ATOM 864 O O . ILE A 1 105 ? 15.294 1.267 -22.832 1.00 95.06 105 ILE A O 1
ATOM 868 N N . MET A 1 106 ? 14.660 2.461 -21.038 1.00 96.00 106 MET A N 1
ATOM 869 C CA . MET A 1 106 ? 15.625 3.540 -21.257 1.00 96.00 106 MET A CA 1
ATOM 870 C C . MET A 1 106 ? 17.067 3.027 -21.226 1.00 96.00 106 MET A C 1
ATOM 872 O O . MET A 1 106 ? 17.854 3.360 -22.112 1.00 96.00 106 MET A O 1
ATOM 876 N N . LEU A 1 107 ? 17.409 2.178 -20.254 1.00 95.94 107 LEU A N 1
ATOM 877 C CA . LEU A 1 107 ? 18.736 1.576 -20.156 1.00 95.94 107 LEU A CA 1
ATOM 878 C C . LEU A 1 107 ? 19.058 0.709 -21.381 1.00 95.94 107 LEU A C 1
ATOM 880 O O . LEU A 1 107 ? 20.157 0.808 -21.917 1.00 95.94 107 LEU A O 1
ATOM 884 N N . THR A 1 108 ? 18.103 -0.094 -21.857 1.00 95.62 108 THR A N 1
ATOM 885 C CA . THR A 1 108 ? 18.262 -0.939 -23.050 1.00 95.62 108 THR A CA 1
ATOM 886 C C . THR A 1 108 ? 18.489 -0.112 -24.315 1.00 95.62 108 THR A C 1
ATOM 888 O O . THR A 1 108 ? 19.326 -0.466 -25.142 1.00 95.62 108 THR A O 1
ATOM 891 N N . ILE A 1 109 ? 17.782 1.009 -24.472 1.00 96.75 109 ILE A N 1
ATOM 892 C CA . ILE A 1 109 ? 17.991 1.914 -25.611 1.00 96.75 109 ILE A CA 1
ATOM 893 C C . ILE A 1 109 ? 19.397 2.519 -25.552 1.00 96.75 109 ILE A C 1
ATOM 895 O O . ILE A 1 109 ? 20.104 2.536 -26.559 1.00 96.75 109 ILE A O 1
ATOM 899 N N . ILE A 1 110 ? 19.833 2.972 -24.373 1.00 96.12 110 ILE A N 1
ATOM 900 C CA . ILE A 1 110 ? 21.172 3.545 -24.184 1.00 96.12 110 ILE A CA 1
ATOM 901 C C . ILE A 1 110 ? 22.253 2.512 -24.520 1.00 96.12 110 ILE A C 1
ATOM 903 O O . ILE A 1 110 ? 23.175 2.821 -25.276 1.00 96.12 110 ILE A O 1
ATOM 907 N N . THR A 1 111 ? 22.143 1.281 -24.014 1.00 95.12 111 THR A N 1
ATOM 908 C CA . THR A 1 111 ? 23.134 0.231 -24.295 1.00 95.12 111 THR A CA 1
ATOM 909 C C . THR A 1 111 ? 23.157 -0.159 -25.771 1.00 95.12 111 THR A C 1
ATOM 911 O O . THR A 1 111 ? 24.241 -0.353 -26.322 1.00 95.12 111 THR A O 1
ATOM 914 N N . ALA A 1 112 ? 22.003 -0.199 -26.441 1.00 93.88 112 ALA A N 1
ATOM 915 C CA . ALA A 1 112 ? 21.929 -0.440 -27.880 1.00 93.88 112 ALA A CA 1
ATOM 916 C C . ALA A 1 112 ? 22.636 0.662 -28.688 1.00 93.88 112 ALA A C 1
ATOM 918 O O . ALA A 1 112 ? 23.434 0.355 -29.573 1.00 93.88 112 ALA A O 1
ATOM 919 N N . ILE A 1 113 ? 22.406 1.939 -28.355 1.00 95.06 113 ILE A N 1
ATOM 920 C CA . ILE A 1 113 ? 23.072 3.077 -29.012 1.00 95.06 113 ILE A CA 1
ATOM 921 C C . ILE A 1 113 ? 24.590 2.994 -28.827 1.00 95.06 113 ILE A C 1
ATOM 923 O O . ILE A 1 113 ? 25.335 3.130 -29.797 1.00 95.06 113 ILE A O 1
ATOM 927 N N . VAL A 1 114 ? 25.059 2.721 -27.606 1.00 94.44 114 VAL A N 1
ATOM 928 C CA . VAL A 1 114 ? 26.494 2.565 -27.318 1.00 94.44 114 VAL A CA 1
ATOM 929 C C . VAL A 1 114 ? 27.098 1.419 -28.134 1.00 94.44 114 VAL A C 1
ATOM 931 O O . VAL A 1 114 ? 28.159 1.593 -28.732 1.00 94.44 114 VAL A O 1
ATOM 934 N N . GLY A 1 115 ? 26.411 0.276 -28.220 1.00 92.44 115 GLY A N 1
ATOM 935 C CA . GLY A 1 115 ? 26.852 -0.862 -29.030 1.00 92.44 115 GLY A CA 1
ATOM 936 C C . GLY A 1 115 ? 26.955 -0.529 -30.521 1.00 92.44 115 GLY A C 1
ATOM 937 O O . GLY A 1 115 ? 27.956 -0.857 -31.157 1.00 92.44 115 GLY A O 1
ATOM 938 N N . ILE A 1 116 ? 25.970 0.187 -31.073 1.00 91.81 116 ILE A N 1
ATOM 939 C CA . ILE A 1 116 ? 25.996 0.636 -32.474 1.00 91.81 116 ILE A CA 1
ATOM 940 C C . ILE A 1 116 ? 27.189 1.563 -32.718 1.00 91.81 116 ILE A C 1
ATOM 942 O O . ILE A 1 116 ? 27.920 1.354 -33.683 1.00 91.81 116 ILE A O 1
ATOM 946 N N . ILE A 1 117 ? 27.434 2.541 -31.839 1.00 92.75 117 ILE A N 1
ATOM 947 C CA . ILE A 1 117 ? 28.565 3.475 -31.971 1.00 92.75 117 ILE A CA 1
ATOM 948 C C . ILE A 1 117 ? 29.906 2.729 -31.971 1.00 92.75 117 ILE A C 1
ATOM 950 O O . ILE A 1 117 ? 30.793 3.074 -32.749 1.00 92.75 117 ILE A O 1
ATOM 954 N N . GLN A 1 118 ? 30.060 1.696 -31.138 1.00 90.25 118 GLN A N 1
ATOM 955 C CA . GLN A 1 118 ? 31.291 0.899 -31.084 1.00 90.25 118 GLN A CA 1
ATOM 956 C C . GLN A 1 118 ? 31.511 0.045 -32.340 1.00 90.25 118 GLN A C 1
ATOM 958 O O . GLN A 1 118 ? 32.645 -0.094 -32.798 1.00 90.25 118 GLN A O 1
ATOM 963 N N . ILE A 1 119 ? 30.443 -0.515 -32.911 1.00 90.06 119 ILE A N 1
ATOM 964 C CA . ILE A 1 119 ? 30.518 -1.406 -34.080 1.00 90.06 119 ILE A CA 1
ATOM 965 C C . ILE A 1 119 ? 30.582 -0.614 -35.399 1.00 90.06 119 ILE A C 1
ATOM 967 O O . ILE A 1 119 ? 31.175 -1.077 -36.375 1.00 90.06 119 ILE A O 1
ATOM 971 N N . TYR A 1 120 ? 30.034 0.601 -35.434 1.00 88.44 120 TYR A N 1
ATOM 972 C CA . TYR A 1 120 ? 29.998 1.470 -36.612 1.00 88.44 120 TYR A CA 1
ATOM 973 C C . TYR A 1 120 ? 31.359 1.675 -37.314 1.00 88.44 120 TYR A C 1
ATOM 975 O O . TYR A 1 120 ? 31.430 1.442 -38.522 1.00 88.44 120 TYR A O 1
ATOM 983 N N . PRO A 1 121 ? 32.464 2.040 -36.629 1.00 88.94 121 PRO A N 1
ATOM 984 C CA . PRO A 1 121 ? 33.759 2.225 -37.291 1.00 88.94 121 PRO A CA 1
ATOM 985 C C . PRO A 1 121 ? 34.338 0.923 -37.864 1.00 88.94 121 PRO A C 1
ATOM 987 O O . PRO A 1 121 ? 35.070 0.963 -38.852 1.00 88.94 121 PRO A O 1
ATOM 990 N N . PHE A 1 122 ? 34.014 -0.231 -37.275 1.00 87.19 122 PHE A N 1
ATOM 991 C CA . PHE A 1 122 ? 34.400 -1.531 -37.825 1.00 87.19 122 PHE A CA 1
ATOM 992 C C . PHE A 1 122 ? 33.621 -1.839 -39.111 1.00 87.19 122 PHE A C 1
ATOM 994 O O . PHE A 1 122 ? 34.226 -2.184 -40.124 1.00 87.19 122 PHE A O 1
ATOM 1001 N N . LEU A 1 123 ? 32.299 -1.633 -39.101 1.00 85.00 123 LEU A N 1
ATOM 1002 C CA . LEU A 1 123 ? 31.453 -1.811 -40.287 1.00 85.00 123 LEU A CA 1
ATOM 1003 C C . LEU A 1 123 ? 31.875 -0.894 -41.439 1.00 85.00 123 LEU A C 1
ATOM 1005 O O . LEU A 1 123 ? 31.952 -1.353 -42.576 1.00 85.00 123 LEU A O 1
ATOM 1009 N N . LEU A 1 124 ? 32.199 0.370 -41.146 1.00 87.88 124 LEU A N 1
ATOM 1010 C CA . LEU A 1 124 ? 32.658 1.332 -42.149 1.00 87.88 124 LEU A CA 1
ATOM 1011 C C . LEU A 1 124 ? 33.959 0.864 -42.822 1.00 87.88 124 LEU A C 1
ATOM 1013 O O . LEU A 1 124 ? 34.043 0.852 -44.047 1.00 87.88 124 LEU A O 1
ATOM 1017 N N . LYS A 1 125 ? 34.930 0.377 -42.035 1.00 86.50 125 LYS A N 1
ATOM 1018 C CA . LYS A 1 125 ? 36.182 -0.197 -42.558 1.00 86.50 125 LYS A CA 1
ATOM 1019 C C . LYS A 1 125 ? 35.953 -1.441 -43.419 1.00 86.50 125 LYS A C 1
ATOM 1021 O O . LYS A 1 125 ? 36.607 -1.598 -44.448 1.00 86.50 125 LYS A O 1
ATOM 1026 N N . CYS A 1 126 ? 35.036 -2.327 -43.028 1.00 85.56 126 CYS A N 1
ATOM 1027 C CA . CYS A 1 126 ? 34.674 -3.489 -43.847 1.00 85.56 126 CYS A CA 1
ATOM 1028 C C . CYS A 1 126 ? 34.059 -3.075 -45.194 1.00 85.56 126 CYS A C 1
ATOM 1030 O O . CYS A 1 126 ? 34.368 -3.683 -46.219 1.00 85.56 126 CYS A O 1
ATOM 1032 N N . LEU A 1 127 ? 33.224 -2.032 -45.204 1.00 86.94 127 LEU A N 1
ATOM 1033 C CA . LEU A 1 127 ? 32.602 -1.484 -46.413 1.00 86.94 127 LEU A CA 1
ATOM 1034 C C . LEU A 1 127 ? 33.632 -0.841 -47.350 1.00 86.94 127 LEU A C 1
ATOM 1036 O O . LEU A 1 127 ? 33.625 -1.124 -48.547 1.00 86.94 127 LEU A O 1
ATOM 1040 N N . GLU A 1 128 ? 34.553 -0.036 -46.814 1.00 87.38 128 GLU A N 1
ATOM 1041 C CA . GLU A 1 128 ? 35.673 0.528 -47.582 1.00 87.38 128 GLU A CA 1
ATOM 1042 C C . GLU A 1 128 ? 36.534 -0.568 -48.223 1.00 87.38 128 GLU A C 1
ATOM 1044 O O . GLU A 1 128 ? 36.889 -0.477 -49.401 1.00 87.38 128 GLU A O 1
ATOM 1049 N N . TRP A 1 129 ? 36.834 -1.637 -47.477 1.00 85.94 129 TRP A N 1
ATOM 1050 C CA . TRP A 1 129 ? 37.599 -2.774 -47.990 1.00 85.94 129 TRP A CA 1
ATOM 1051 C C . TRP A 1 129 ? 36.876 -3.500 -49.133 1.00 85.94 129 TRP A C 1
ATOM 1053 O O . TRP A 1 129 ? 37.491 -3.772 -50.166 1.00 85.94 129 TRP A O 1
ATOM 1063 N N . LEU A 1 130 ? 35.571 -3.756 -48.991 1.00 84.12 130 LEU A N 1
ATOM 1064 C CA . LEU A 1 130 ? 34.746 -4.368 -50.040 1.00 84.12 130 LEU A CA 1
ATOM 1065 C C . LEU A 1 130 ? 34.695 -3.510 -51.310 1.00 84.12 130 LEU A C 1
ATOM 1067 O O . LEU A 1 130 ? 34.863 -4.038 -52.409 1.00 84.12 130 LEU A O 1
ATOM 1071 N N . MET A 1 131 ? 34.511 -2.193 -51.175 1.00 82.88 131 MET A N 1
ATOM 1072 C CA . MET A 1 131 ? 34.501 -1.283 -52.327 1.00 82.88 131 MET A CA 1
ATOM 1073 C C . MET A 1 131 ? 35.865 -1.224 -53.024 1.00 82.88 131 MET A C 1
ATOM 1075 O O . MET A 1 131 ? 35.928 -1.211 -54.249 1.00 82.88 131 MET A O 1
ATOM 1079 N N . SER A 1 132 ? 36.964 -1.253 -52.265 1.00 81.31 132 SER A N 1
ATOM 1080 C CA . SER A 1 132 ? 38.323 -1.294 -52.822 1.00 81.31 132 SER A CA 1
ATOM 1081 C C . SER A 1 132 ? 38.607 -2.587 -53.603 1.00 81.31 132 SER A C 1
ATOM 1083 O O . SER A 1 132 ? 39.263 -2.551 -54.646 1.00 81.31 132 SER A O 1
ATOM 1085 N N . TYR A 1 133 ? 38.078 -3.727 -53.146 1.00 73.19 133 TYR A N 1
ATOM 1086 C CA . TYR A 1 133 ? 38.215 -5.010 -53.844 1.00 73.19 133 TYR A CA 1
ATOM 1087 C C . TYR A 1 133 ? 37.341 -5.107 -55.103 1.00 73.19 133 TYR A C 1
ATOM 1089 O O . TYR A 1 133 ? 37.813 -5.607 -56.120 1.00 73.19 133 TYR A O 1
ATOM 1097 N N . GLY A 1 134 ? 36.108 -4.590 -55.068 1.00 60.53 134 GLY A N 1
ATOM 1098 C CA . GLY A 1 134 ? 35.179 -4.636 -56.207 1.00 60.53 134 GLY A CA 1
ATOM 1099 C C . GLY A 1 134 ? 35.561 -3.743 -57.395 1.00 60.53 134 GLY A C 1
ATOM 1100 O O . GLY A 1 134 ? 35.064 -3.957 -58.491 1.00 60.53 134 GLY A O 1
ATOM 1101 N N . ILE A 1 135 ? 36.453 -2.764 -57.207 1.00 57.06 135 ILE A N 1
ATOM 1102 C CA . ILE A 1 135 ? 36.975 -1.906 -58.291 1.00 57.06 135 ILE A CA 1
ATOM 1103 C C . ILE A 1 135 ? 38.195 -2.553 -58.989 1.00 57.06 135 ILE A C 1
ATOM 1105 O O . ILE A 1 135 ? 38.614 -2.101 -60.053 1.00 57.06 135 ILE A O 1
ATOM 1109 N N . ARG A 1 136 ? 38.789 -3.611 -58.411 1.00 53.84 136 ARG A N 1
ATOM 1110 C CA . ARG A 1 136 ? 39.990 -4.292 -58.943 1.00 53.84 136 ARG A CA 1
ATOM 1111 C C . ARG A 1 136 ? 39.721 -5.580 -59.730 1.00 53.84 136 ARG A C 1
ATOM 1113 O O . ARG A 1 136 ? 40.683 -6.186 -60.199 1.00 53.84 136 ARG A O 1
ATOM 1120 N N . THR A 1 137 ? 38.466 -5.989 -59.869 1.00 50.56 137 THR A N 1
ATOM 1121 C CA . THR A 1 137 ? 38.017 -7.109 -60.717 1.00 50.56 137 THR A CA 1
ATOM 1122 C C . THR A 1 137 ? 37.248 -6.581 -61.909 1.00 50.56 137 THR A C 1
ATOM 1124 O O . THR A 1 137 ? 37.502 -7.072 -63.027 1.00 50.56 137 THR A O 1
#

Foldseek 3Di:
DPPVQQDFDDDPNHTPVVLVLVLLVVLLVCPPPDWDFCSLCVSPNPPSSVSVQVVCVVVVQKDWDDDDPPDTITIHGDPVVNVVSVVSVVVVVVVVVVVVVVVVVVVVVVVVVVVCVVCVVVVVVVVVVVVVVVVVD

Secondary structure (DSSP, 8-state):
--GGGSPPSEETTEEHHHHHHHHHHHHHHHTTT--EESHHHHHH-HHHHHHHHHHHHHTTSEEEEPPPTTPPPEEEE-HHHHHHHHHHHHHHHHHHHHHHHHHHHHHHHHHHHHHHHHHHHHHHHHHHHHHHHHT--

pLDDT: mean 82.78, std 9.53, range [50.56, 96.75]